Protein AF-A0A0M2SKG0-F1 (afdb_monomer)

Structure (mmCIF, N/CA/C/O backbone):
data_AF-A0A0M2SKG0-F1
#
_entry.id   AF-A0A0M2SKG0-F1
#
loop_
_atom_site.group_PDB
_atom_site.id
_atom_site.type_symbol
_atom_site.label_atom_id
_atom_site.label_alt_id
_atom_site.label_comp_id
_atom_site.label_asym_id
_atom_site.label_entity_id
_atom_site.label_seq_id
_atom_site.pdbx_PDB_ins_code
_atom_site.Cartn_x
_atom_site.Cartn_y
_atom_site.Cartn_z
_atom_site.occupancy
_atom_site.B_iso_or_equiv
_atom_site.auth_seq_id
_atom_site.auth_comp_id
_atom_site.auth_asym_id
_atom_site.auth_atom_id
_atom_site.pdbx_PDB_model_num
ATOM 1 N N . MET A 1 1 ? 0.052 -3.584 10.106 1.00 89.62 1 MET A N 1
ATOM 2 C CA . MET A 1 1 ? -1.414 -3.740 9.952 1.00 89.62 1 MET A CA 1
ATOM 3 C C . MET A 1 1 ? -1.936 -5.084 10.467 1.00 89.62 1 MET A C 1
ATOM 5 O O . MET A 1 1 ? -2.716 -5.071 11.410 1.00 89.62 1 MET A O 1
ATOM 9 N N . ALA A 1 2 ? -1.484 -6.227 9.933 1.00 94.69 2 ALA A N 1
ATOM 10 C CA . ALA A 1 2 ? -1.961 -7.562 10.339 1.00 94.69 2 ALA A CA 1
ATOM 11 C C . ALA A 1 2 ? -1.970 -7.788 11.864 1.00 94.69 2 ALA A C 1
ATOM 13 O O . ALA A 1 2 ? -3.012 -8.104 12.433 1.00 94.69 2 ALA A O 1
ATOM 14 N N . ALA A 1 3 ? -0.849 -7.513 12.541 1.00 95.25 3 ALA A N 1
ATOM 15 C CA . ALA A 1 3 ? -0.743 -7.638 13.997 1.00 95.25 3 ALA A CA 1
ATOM 16 C C . ALA A 1 3 ? -1.795 -6.808 14.760 1.00 95.25 3 ALA A C 1
ATOM 18 O O . ALA A 1 3 ? -2.373 -7.280 15.734 1.00 95.25 3 ALA A O 1
ATOM 19 N N . GLY A 1 4 ? -2.097 -5.591 14.294 1.00 94.50 4 GLY A N 1
ATOM 20 C CA . GLY A 1 4 ? -3.122 -4.749 14.911 1.00 94.50 4 GLY A CA 1
ATOM 21 C C . GLY A 1 4 ? -4.544 -5.274 14.694 1.00 94.50 4 GLY A C 1
ATOM 22 O O . GLY A 1 4 ? -5.384 -5.122 15.576 1.00 94.50 4 GLY A O 1
ATOM 23 N N . ILE A 1 5 ? -4.821 -5.931 13.562 1.00 94.81 5 ILE A N 1
ATOM 24 C CA . ILE A 1 5 ? -6.110 -6.602 13.314 1.00 94.81 5 ILE A CA 1
ATOM 25 C C . ILE A 1 5 ? -6.261 -7.827 14.227 1.00 94.81 5 ILE A C 1
ATOM 27 O O . ILE A 1 5 ? -7.328 -8.039 14.799 1.00 94.81 5 ILE A O 1
ATOM 31 N N . VAL A 1 6 ? -5.197 -8.616 14.400 1.00 96.06 6 VAL A N 1
ATOM 32 C CA . VAL A 1 6 ? -5.205 -9.780 15.302 1.00 96.06 6 VAL A CA 1
ATOM 33 C C . VAL A 1 6 ? -5.449 -9.345 16.748 1.00 96.06 6 VAL A C 1
ATOM 35 O O . VAL A 1 6 ? -6.308 -9.920 17.414 1.00 96.06 6 VAL A O 1
ATOM 38 N N . ARG A 1 7 ? -4.767 -8.292 17.216 1.00 95.00 7 ARG A N 1
ATOM 39 C CA . ARG A 1 7 ? -4.953 -7.738 18.568 1.00 95.00 7 ARG A CA 1
ATOM 40 C C . ARG A 1 7 ? -6.396 -7.331 18.847 1.00 95.00 7 ARG A C 1
ATOM 42 O O . ARG A 1 7 ? -6.947 -7.750 19.861 1.00 95.00 7 ARG A O 1
ATOM 49 N N . ILE A 1 8 ? -7.047 -6.619 17.926 1.00 94.94 8 ILE A N 1
ATOM 50 C CA . ILE A 1 8 ? -8.443 -6.220 18.142 1.00 94.94 8 ILE A CA 1
ATOM 51 C C . ILE A 1 8 ? -9.421 -7.396 18.025 1.00 94.94 8 ILE A C 1
ATOM 53 O O . ILE A 1 8 ? -10.334 -7.503 18.837 1.00 94.94 8 ILE A O 1
ATOM 57 N N . LYS A 1 9 ? -9.248 -8.295 17.04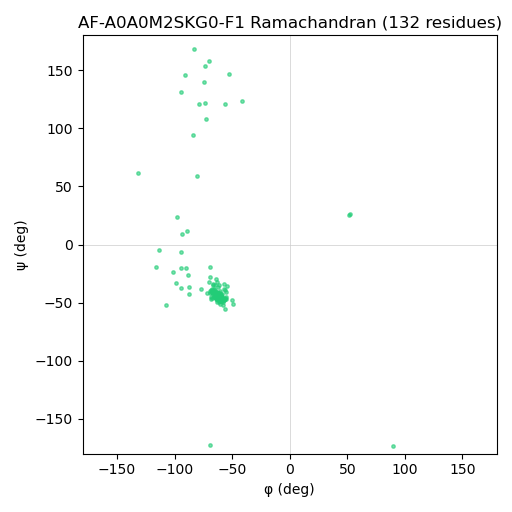6 1.00 92.88 9 LYS A N 1
ATOM 58 C CA . LYS A 1 9 ? -10.213 -9.379 16.796 1.00 92.88 9 LYS A CA 1
ATOM 59 C C . LYS A 1 9 ? -10.108 -10.535 17.788 1.00 92.88 9 LYS A C 1
ATOM 61 O O . LYS A 1 9 ? -11.132 -11.106 18.137 1.00 92.88 9 LYS A O 1
ATOM 66 N N . LYS A 1 10 ? -8.892 -10.907 18.194 1.00 93.81 10 LYS A N 1
ATOM 67 C CA . LYS A 1 10 ? -8.644 -12.086 19.039 1.00 93.81 10 LYS A CA 1
ATOM 68 C C . LYS A 1 10 ? -8.477 -11.735 20.514 1.00 93.81 10 LYS A C 1
ATOM 70 O O . LYS A 1 10 ? -8.852 -12.530 21.363 1.00 93.81 10 LYS A O 1
ATOM 75 N N . HIS A 1 11 ? -7.909 -10.568 20.808 1.00 92.00 11 HIS A N 1
ATOM 76 C CA . HIS A 1 11 ? -7.546 -10.183 22.173 1.00 92.00 11 HIS A CA 1
ATOM 77 C C . HIS A 1 11 ? -8.363 -8.999 22.703 1.00 92.00 11 HIS A C 1
ATOM 79 O O . HIS A 1 11 ? -8.189 -8.631 23.857 1.00 92.00 11 HIS A O 1
ATOM 85 N N . GLN A 1 12 ? -9.223 -8.391 21.868 1.00 93.12 12 GLN A N 1
ATOM 86 C CA . GLN A 1 12 ? -9.970 -7.162 22.181 1.00 93.12 12 GLN A CA 1
ATOM 87 C C . GLN A 1 12 ? -9.074 -6.020 22.703 1.00 93.12 12 GLN A C 1
ATOM 89 O O . GLN A 1 12 ? -9.534 -5.105 23.380 1.00 93.12 12 GLN A O 1
ATOM 94 N N . ASP A 1 13 ? -7.791 -6.054 22.339 1.00 96.00 13 ASP A N 1
ATOM 95 C CA . ASP A 1 13 ? -6.763 -5.121 22.786 1.00 96.00 13 ASP A CA 1
ATOM 96 C C . ASP A 1 13 ? -6.786 -3.861 21.910 1.00 96.00 13 ASP A C 1
ATOM 98 O O . ASP A 1 13 ? -6.206 -3.816 20.816 1.00 96.00 13 ASP A O 1
ATOM 102 N N . ILE A 1 14 ? -7.513 -2.847 22.386 1.00 94.06 14 ILE A N 1
ATOM 103 C CA . ILE A 1 14 ? -7.700 -1.566 21.695 1.00 94.06 14 ILE A CA 1
ATOM 104 C C . ILE A 1 14 ? -6.386 -0.782 21.647 1.00 94.06 14 ILE A C 1
ATOM 106 O O . ILE A 1 14 ? -6.018 -0.283 20.581 1.00 94.06 14 ILE A O 1
ATOM 110 N N . ASP A 1 15 ? -5.650 -0.711 22.754 1.00 95.94 15 ASP A N 1
ATOM 111 C CA . ASP A 1 15 ? -4.410 0.064 22.838 1.00 95.94 15 ASP A CA 1
ATOM 112 C C . ASP A 1 15 ? -3.332 -0.509 21.921 1.00 95.94 15 ASP A C 1
ATOM 114 O O . ASP A 1 15 ? -2.679 0.219 21.164 1.00 95.94 15 ASP A O 1
ATOM 118 N N . GLY A 1 16 ? -3.161 -1.831 21.932 1.00 96.50 16 GLY A N 1
ATOM 119 C CA . GLY A 1 16 ? -2.242 -2.511 21.034 1.00 96.50 16 GLY A CA 1
ATOM 120 C C . GLY A 1 16 ? -2.674 -2.404 19.575 1.00 96.50 16 GLY A C 1
ATOM 121 O O . GLY A 1 16 ? -1.822 -2.191 18.709 1.00 96.50 16 GLY A O 1
ATOM 122 N N . HIS A 1 17 ? -3.974 -2.470 19.276 1.00 96.19 17 HIS A N 1
ATOM 123 C CA . HIS A 1 17 ? -4.486 -2.177 17.936 1.00 96.19 17 HIS A CA 1
ATOM 124 C C . HIS A 1 17 ? -4.099 -0.764 17.482 1.00 96.19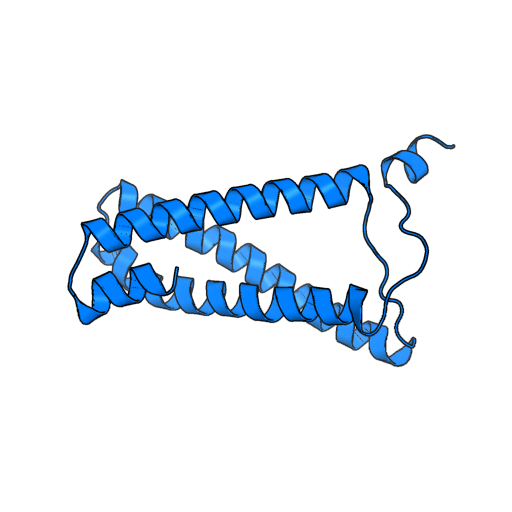 17 HIS A C 1
ATOM 126 O O . HIS A 1 17 ? -3.490 -0.613 16.421 1.00 96.19 17 HIS A O 1
ATOM 132 N N . GLN A 1 18 ? -4.382 0.258 18.293 1.00 95.06 18 GLN A N 1
ATOM 133 C CA . GLN A 1 18 ? -4.086 1.653 17.966 1.00 95.06 18 GLN A CA 1
ATOM 134 C C . GLN A 1 18 ? -2.588 1.895 17.768 1.00 95.06 18 GLN A C 1
ATOM 136 O O . GLN A 1 18 ? -2.200 2.521 16.781 1.00 95.06 18 GLN A O 1
ATOM 141 N N . LYS A 1 19 ? -1.731 1.369 18.654 1.00 96.62 19 LYS A N 1
ATOM 142 C CA . LYS A 1 19 ? -0.267 1.458 18.511 1.00 96.62 19 LYS A CA 1
ATOM 143 C C . LYS A 1 19 ? 0.195 0.851 17.185 1.00 96.62 19 LYS A C 1
ATOM 145 O O . LYS A 1 19 ? 0.920 1.496 16.431 1.00 96.62 19 LYS A O 1
ATOM 150 N N . MET A 1 20 ? -0.284 -0.348 16.849 1.00 97.38 20 MET A N 1
ATOM 151 C CA . MET A 1 20 ? 0.066 -1.016 15.591 1.00 97.38 20 MET A CA 1
ATOM 152 C C . MET A 1 20 ? -0.471 -0.289 14.351 1.00 97.38 20 MET A C 1
ATOM 154 O O . MET A 1 20 ? 0.191 -0.301 13.312 1.00 97.38 20 MET A O 1
ATOM 158 N N . MET A 1 21 ? -1.649 0.338 14.429 1.00 96.56 21 MET A N 1
ATOM 159 C CA . MET A 1 21 ? -2.182 1.164 13.339 1.00 96.56 21 MET A CA 1
ATOM 160 C C . MET A 1 21 ? -1.367 2.446 13.150 1.00 96.56 21 MET A C 1
ATOM 162 O O . MET A 1 21 ? -1.082 2.804 12.010 1.00 96.56 21 MET A O 1
ATOM 166 N N . LYS A 1 22 ? -0.921 3.094 14.236 1.00 95.81 22 LYS A N 1
ATOM 167 C CA . LYS A 1 22 ? -0.031 4.266 14.169 1.00 95.81 22 LYS A CA 1
ATOM 168 C C . LYS A 1 22 ? 1.295 3.922 13.498 1.00 95.81 22 LYS A C 1
ATOM 170 O O . LYS A 1 22 ? 1.677 4.606 12.555 1.00 95.81 22 LYS A O 1
ATOM 175 N N . TYR A 1 23 ? 1.955 2.838 13.911 1.00 96.94 23 TYR A N 1
ATOM 176 C CA . TYR A 1 23 ? 3.189 2.397 13.254 1.00 96.94 23 TYR A CA 1
ATOM 177 C C . TYR A 1 23 ? 2.967 2.076 11.777 1.00 96.94 23 TYR A C 1
ATOM 179 O O . TYR A 1 23 ? 3.741 2.522 10.939 1.00 96.94 23 TYR A O 1
ATOM 187 N N . ALA A 1 24 ? 1.877 1.381 11.436 1.00 95.31 24 ALA A N 1
ATOM 188 C CA . ALA A 1 24 ? 1.552 1.095 10.041 1.00 95.31 24 ALA A CA 1
ATOM 189 C C . ALA A 1 24 ? 1.339 2.375 9.212 1.00 95.31 24 ALA A C 1
ATOM 191 O O . ALA A 1 24 ? 1.829 2.452 8.089 1.00 95.31 24 ALA A O 1
ATOM 192 N N . ALA A 1 25 ? 0.648 3.378 9.764 1.00 94.62 25 ALA A N 1
ATOM 193 C CA . ALA A 1 25 ? 0.429 4.661 9.101 1.00 94.62 25 ALA A CA 1
ATOM 194 C C . ALA A 1 25 ? 1.744 5.423 8.886 1.00 94.62 25 ALA A C 1
ATOM 196 O O . ALA A 1 25 ? 1.999 5.896 7.782 1.00 94.62 25 ALA A O 1
ATOM 197 N N . VAL A 1 26 ? 2.608 5.485 9.904 1.00 96.38 26 VAL A N 1
ATOM 198 C CA . VAL A 1 26 ? 3.931 6.120 9.796 1.00 96.38 26 VAL A CA 1
ATOM 199 C C . VAL A 1 26 ? 4.792 5.411 8.750 1.00 96.38 26 VAL A C 1
ATOM 201 O O . VAL A 1 26 ? 5.340 6.071 7.872 1.00 96.38 26 VAL A O 1
ATOM 204 N N . SER A 1 27 ? 4.864 4.077 8.773 1.00 95.75 27 SER A N 1
ATOM 205 C CA . SER A 1 27 ? 5.603 3.310 7.763 1.00 95.75 27 SER A CA 1
ATOM 206 C C . SER A 1 27 ? 5.065 3.536 6.349 1.00 95.75 27 SER A C 1
ATOM 208 O O . SER A 1 27 ? 5.856 3.670 5.421 1.00 95.75 27 SER A O 1
ATOM 210 N N . ALA A 1 28 ? 3.741 3.618 6.174 1.00 93.88 28 ALA A N 1
ATOM 211 C CA . ALA A 1 28 ? 3.131 3.894 4.875 1.00 93.88 28 ALA A CA 1
ATOM 212 C C . ALA A 1 28 ? 3.479 5.300 4.357 1.00 93.88 28 ALA A C 1
ATOM 214 O O . ALA A 1 28 ? 3.789 5.454 3.178 1.00 93.88 28 ALA A O 1
ATOM 215 N N . ILE A 1 29 ? 3.481 6.309 5.233 1.00 94.75 29 ILE A N 1
ATOM 216 C CA . ILE A 1 29 ? 3.889 7.678 4.887 1.00 94.75 29 ILE A CA 1
ATOM 217 C C . ILE A 1 29 ? 5.367 7.713 4.490 1.00 94.75 29 ILE A C 1
ATOM 219 O O . ILE A 1 29 ? 5.698 8.277 3.452 1.00 94.75 29 ILE A O 1
ATOM 223 N N . ILE A 1 30 ? 6.248 7.079 5.271 1.00 97.25 30 ILE A N 1
ATOM 224 C CA . ILE A 1 30 ? 7.683 7.002 4.958 1.00 97.25 30 ILE A CA 1
ATOM 225 C C . ILE A 1 30 ? 7.899 6.329 3.600 1.00 97.25 30 ILE A C 1
ATOM 227 O O . ILE A 1 30 ? 8.599 6.876 2.752 1.00 97.25 30 ILE A O 1
ATOM 231 N N . PHE A 1 31 ? 7.260 5.179 3.366 1.00 94.12 31 PHE A N 1
ATOM 232 C CA . PHE A 1 31 ? 7.314 4.486 2.080 1.00 94.12 31 PHE A CA 1
ATOM 233 C C . PHE A 1 31 ? 6.870 5.395 0.928 1.00 94.12 31 PHE A C 1
ATOM 235 O O . PHE A 1 31 ? 7.561 5.484 -0.084 1.00 94.12 31 PHE A O 1
ATOM 242 N N . PHE A 1 32 ? 5.750 6.101 1.091 1.00 93.56 32 PHE A N 1
ATOM 243 C CA . PHE A 1 32 ? 5.224 6.992 0.064 1.00 93.56 32 PHE A CA 1
ATOM 244 C C . PHE A 1 32 ? 6.165 8.167 -0.226 1.00 93.56 32 PHE A C 1
ATOM 246 O O . PHE A 1 32 ? 6.420 8.467 -1.390 1.00 93.56 32 PHE A O 1
ATOM 253 N N . ILE A 1 33 ? 6.740 8.787 0.809 1.00 95.56 33 ILE A N 1
ATOM 254 C CA . ILE A 1 33 ? 7.731 9.861 0.655 1.00 95.56 33 ILE A CA 1
ATOM 255 C C . ILE A 1 33 ? 8.946 9.351 -0.120 1.00 95.56 33 ILE A C 1
ATOM 257 O O . ILE A 1 33 ? 9.372 10.006 -1.069 1.00 95.56 33 ILE A O 1
ATOM 261 N N . ILE A 1 34 ? 9.478 8.179 0.237 1.00 94.81 34 ILE A N 1
ATOM 262 C CA . ILE A 1 34 ? 10.615 7.570 -0.466 1.00 94.81 34 ILE A CA 1
ATOM 263 C C . ILE A 1 34 ? 10.253 7.295 -1.930 1.00 94.81 34 ILE A C 1
ATOM 265 O O . ILE A 1 34 ? 11.017 7.654 -2.823 1.00 94.81 34 ILE A O 1
ATOM 269 N N . TYR A 1 35 ? 9.083 6.708 -2.189 1.00 91.69 35 TYR A N 1
ATOM 270 C CA . TYR A 1 35 ? 8.607 6.394 -3.537 1.00 91.69 35 TYR A CA 1
ATOM 271 C C . TYR A 1 35 ? 8.464 7.644 -4.415 1.00 91.69 35 TYR A C 1
ATOM 273 O O . TYR A 1 35 ? 8.975 7.676 -5.538 1.00 91.69 35 TYR A O 1
ATOM 281 N N . VAL A 1 36 ? 7.815 8.691 -3.903 1.00 91.56 36 VAL A N 1
ATOM 282 C CA . VAL A 1 36 ? 7.637 9.957 -4.627 1.00 91.56 36 VAL A CA 1
ATOM 283 C C . VAL A 1 36 ? 8.981 10.643 -4.843 1.00 91.56 36 VAL A C 1
ATOM 285 O O . VAL A 1 36 ? 9.271 11.062 -5.958 1.00 91.56 36 VAL A O 1
ATOM 288 N N . SER A 1 37 ? 9.839 10.688 -3.822 1.00 93.00 37 SER A N 1
ATOM 289 C CA . SER A 1 37 ? 11.185 11.261 -3.939 1.00 93.00 37 SER A CA 1
ATOM 290 C C . SER A 1 37 ? 11.987 10.550 -5.027 1.00 93.00 37 SER A C 1
ATOM 292 O O . SER A 1 37 ? 12.501 11.189 -5.940 1.00 93.00 37 SER A O 1
ATOM 294 N N . ARG A 1 38 ? 12.023 9.213 -5.001 1.00 89.19 38 ARG A N 1
ATOM 295 C CA . ARG A 1 38 ? 12.656 8.391 -6.040 1.00 89.19 38 ARG A CA 1
ATOM 296 C C . ARG A 1 38 ? 12.101 8.712 -7.421 1.00 89.19 38 ARG A C 1
ATOM 298 O O . ARG A 1 38 ? 12.870 8.880 -8.357 1.00 89.19 38 ARG A O 1
ATOM 305 N N . THR A 1 39 ? 10.785 8.821 -7.545 1.00 86.38 39 THR A N 1
ATOM 306 C CA . THR A 1 39 ? 10.119 9.128 -8.817 1.00 86.38 39 THR A CA 1
ATOM 307 C C . THR A 1 39 ? 10.512 10.507 -9.350 1.00 86.38 39 THR A C 1
ATOM 309 O O . THR A 1 39 ? 10.810 10.643 -10.532 1.00 86.38 39 THR A O 1
ATOM 312 N N . ILE A 1 40 ? 10.590 11.517 -8.483 1.00 85.38 40 ILE A N 1
ATOM 313 C CA . ILE A 1 40 ? 10.970 12.886 -8.858 1.00 85.38 40 ILE A CA 1
ATOM 314 C C . ILE A 1 40 ? 12.449 12.964 -9.268 1.00 85.38 40 ILE A C 1
ATOM 316 O O . ILE A 1 40 ? 12.770 13.557 -10.297 1.00 85.38 40 ILE A O 1
ATOM 320 N N . PHE A 1 41 ? 13.353 12.367 -8.485 1.00 84.94 41 PHE A N 1
ATOM 321 C CA . PHE A 1 41 ? 14.800 12.528 -8.681 1.00 84.94 41 PHE A CA 1
ATOM 322 C C . PHE A 1 41 ? 15.415 11.529 -9.668 1.00 84.94 41 PHE A C 1
ATOM 324 O O . PHE A 1 41 ? 16.324 11.894 -10.411 1.00 84.94 41 PHE A O 1
ATOM 331 N N . ILE A 1 42 ? 14.944 10.280 -9.682 1.00 82.38 42 ILE A N 1
ATOM 332 C CA . ILE A 1 42 ? 15.498 9.188 -10.503 1.00 82.38 42 ILE A CA 1
ATOM 333 C C . ILE A 1 42 ? 14.631 8.939 -11.748 1.00 82.38 42 ILE A C 1
ATOM 335 O O . ILE A 1 42 ? 15.143 8.488 -12.768 1.00 82.38 42 ILE A O 1
ATOM 339 N N . GLY A 1 43 ? 13.346 9.306 -11.712 1.00 77.81 43 GLY A N 1
ATOM 340 C CA . GLY A 1 43 ? 12.402 9.090 -12.810 1.00 77.81 43 GLY A CA 1
ATOM 341 C C . GLY A 1 43 ? 11.673 7.750 -12.720 1.00 77.81 43 GLY A C 1
ATOM 342 O O . GLY A 1 43 ? 11.794 7.012 -11.736 1.00 77.81 43 GLY A O 1
ATOM 343 N N . ASN A 1 44 ? 10.896 7.437 -13.757 1.00 80.12 44 ASN A N 1
ATOM 344 C CA . ASN A 1 44 ? 10.192 6.162 -13.887 1.00 80.12 44 ASN A CA 1
ATOM 345 C C . ASN A 1 44 ? 11.052 5.151 -14.641 1.00 80.12 44 ASN A C 1
ATOM 347 O O . ASN A 1 44 ? 11.795 5.499 -15.553 1.00 80.12 44 ASN A O 1
ATOM 351 N N . THR A 1 45 ? 10.931 3.883 -14.262 1.00 82.06 45 THR A N 1
ATOM 352 C CA . THR A 1 45 ? 11.591 2.790 -14.975 1.00 82.06 45 THR A CA 1
ATOM 353 C C . THR A 1 45 ? 10.617 2.212 -15.998 1.00 82.06 45 THR A C 1
ATOM 355 O O . THR A 1 45 ? 9.459 1.953 -15.667 1.00 82.06 45 THR A O 1
ATOM 358 N N . ALA A 1 46 ? 11.068 2.044 -17.240 1.00 84.44 46 ALA A N 1
ATOM 359 C CA . ALA A 1 46 ? 10.281 1.391 -18.280 1.00 84.44 46 ALA A CA 1
ATOM 360 C C . ALA A 1 46 ? 10.221 -0.126 -18.038 1.00 84.44 46 ALA A C 1
ATOM 362 O O . ALA A 1 46 ? 11.117 -0.703 -17.425 1.00 84.44 46 ALA A O 1
ATOM 363 N N . PHE A 1 47 ? 9.167 -0.781 -18.518 1.00 90.12 47 PHE A N 1
ATOM 364 C CA . PHE A 1 47 ? 9.084 -2.239 -18.472 1.00 90.12 47 PHE A CA 1
ATOM 365 C C . PHE A 1 47 ? 10.038 -2.841 -19.513 1.00 90.12 47 PHE A C 1
ATOM 367 O O . PHE A 1 47 ? 9.905 -2.538 -20.693 1.00 90.12 47 PHE A O 1
ATOM 374 N N . GLY A 1 48 ? 10.993 -3.673 -19.084 1.00 89.88 48 GLY A N 1
ATOM 375 C CA . GLY A 1 48 ? 12.012 -4.271 -19.959 1.00 89.88 48 GLY A CA 1
ATOM 376 C C . GLY A 1 48 ? 11.612 -5.604 -20.595 1.00 89.88 48 GLY A C 1
ATOM 377 O O . GLY A 1 48 ? 12.474 -6.330 -21.082 1.00 89.88 48 GLY A O 1
ATOM 378 N N . GLY A 1 49 ? 10.335 -5.982 -20.515 1.00 89.81 49 GLY A N 1
ATOM 379 C CA . GLY A 1 49 ? 9.850 -7.258 -21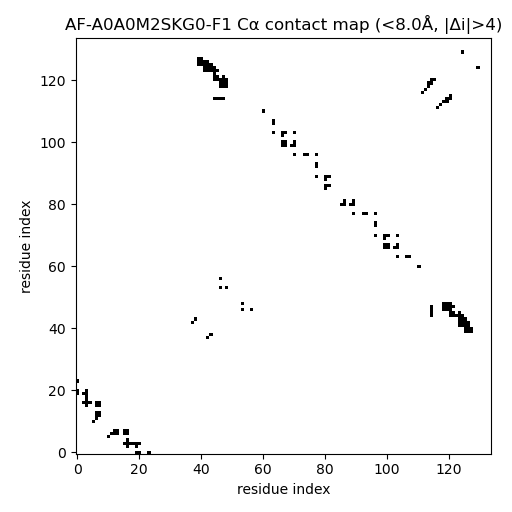.037 1.00 89.81 49 GLY A CA 1
ATOM 380 C C . GLY A 1 49 ? 9.543 -7.204 -22.538 1.00 89.81 49 GLY A C 1
ATOM 381 O O . GLY A 1 49 ? 9.472 -6.120 -23.110 1.00 89.81 49 GLY A O 1
ATOM 382 N N . PRO A 1 50 ? 9.316 -8.364 -23.178 1.00 92.25 50 PRO A N 1
ATOM 383 C CA . PRO A 1 50 ? 8.896 -8.438 -24.577 1.00 92.25 50 PRO A CA 1
ATOM 384 C C . PRO A 1 50 ? 7.659 -7.581 -24.886 1.00 92.25 50 PRO A C 1
ATOM 386 O O . PRO A 1 50 ? 6.736 -7.517 -24.070 1.00 92.25 50 PRO A O 1
ATOM 389 N N . ASP A 1 51 ? 7.581 -7.028 -26.100 1.00 91.56 51 ASP A N 1
ATOM 390 C CA . ASP A 1 51 ? 6.510 -6.107 -26.525 1.00 91.56 51 ASP A CA 1
ATOM 391 C C . ASP A 1 51 ? 5.095 -6.667 -26.323 1.00 91.56 51 ASP A C 1
ATOM 393 O O . ASP A 1 51 ? 4.175 -5.949 -25.932 1.00 91.56 51 ASP A O 1
ATOM 397 N N . TYR A 1 52 ? 4.912 -7.976 -26.514 1.00 93.94 52 TYR A N 1
ATOM 398 C CA . TYR A 1 52 ? 3.612 -8.621 -26.327 1.00 93.94 52 TYR A CA 1
ATOM 399 C C . TYR A 1 52 ? 3.160 -8.684 -24.854 1.00 93.94 52 TYR A C 1
ATOM 401 O O . TYR A 1 52 ? 1.968 -8.839 -24.597 1.00 93.94 52 TYR A O 1
ATOM 409 N N . LEU A 1 53 ? 4.073 -8.547 -23.879 1.00 94.44 53 LEU A N 1
ATOM 410 C CA . LEU A 1 53 ? 3.760 -8.501 -22.441 1.00 94.44 53 LEU A CA 1
ATOM 411 C C . LEU A 1 53 ? 3.497 -7.082 -21.924 1.00 94.44 53 LEU A C 1
ATOM 413 O O . LEU A 1 53 ? 2.839 -6.926 -20.892 1.00 94.44 53 LEU A O 1
ATOM 417 N N . VAL A 1 54 ? 3.955 -6.051 -22.638 1.00 92.06 54 VAL A N 1
ATOM 418 C CA . VAL A 1 54 ? 3.744 -4.636 -22.294 1.00 92.06 54 VAL A CA 1
ATOM 419 C C . VAL A 1 54 ? 2.274 -4.293 -21.996 1.00 92.06 54 VAL A C 1
ATOM 421 O O . VAL A 1 54 ? 2.033 -3.667 -20.956 1.00 92.06 54 VAL A O 1
ATOM 424 N N . PRO A 1 55 ? 1.266 -4.690 -22.807 1.00 95.00 55 PRO A N 1
ATOM 425 C CA . PRO A 1 55 ? -0.128 -4.360 -22.502 1.00 95.00 55 PRO A CA 1
ATOM 426 C C . PRO A 1 55 ? -0.622 -5.034 -21.216 1.00 95.00 55 PRO A C 1
ATOM 428 O O . PRO A 1 55 ? -1.302 -4.394 -20.414 1.00 95.00 55 PRO A O 1
ATOM 431 N N . PHE A 1 56 ? -0.235 -6.288 -20.963 1.00 95.75 56 PHE A N 1
ATOM 432 C CA . PHE A 1 56 ? -0.617 -7.011 -19.745 1.00 95.75 56 PHE A CA 1
ATOM 433 C C . PHE A 1 56 ? -0.006 -6.375 -18.498 1.00 95.75 56 PHE A C 1
ATOM 435 O O . PHE A 1 56 ? -0.710 -6.145 -17.512 1.00 95.75 56 PHE A O 1
ATOM 442 N N . TYR A 1 57 ? 1.284 -6.035 -18.559 1.00 94.94 57 TYR A N 1
ATOM 443 C CA . TYR A 1 57 ? 1.957 -5.316 -17.484 1.00 94.94 57 TYR A CA 1
ATOM 444 C C . TYR A 1 57 ? 1.308 -3.951 -17.236 1.00 94.94 57 TYR A C 1
ATOM 446 O O . TYR A 1 57 ? 1.037 -3.602 -16.091 1.00 94.94 57 TYR A O 1
ATOM 454 N N . THR A 1 58 ? 0.996 -3.201 -18.294 1.00 94.50 58 THR A N 1
ATOM 455 C CA . THR A 1 58 ? 0.365 -1.878 -18.179 1.00 94.50 58 THR A CA 1
ATOM 456 C C . THR A 1 58 ? -1.005 -1.962 -17.508 1.00 94.50 58 THR A C 1
ATOM 458 O O . THR A 1 58 ? -1.278 -1.205 -16.578 1.00 94.50 58 THR A O 1
ATOM 461 N N . VAL A 1 59 ? -1.856 -2.910 -17.913 1.00 97.81 59 VAL A N 1
ATOM 462 C CA . VAL A 1 59 ? -3.165 -3.135 -17.275 1.00 97.81 59 VAL A CA 1
ATOM 463 C C . VAL A 1 59 ? -2.998 -3.518 -15.804 1.00 97.81 59 VAL A C 1
ATOM 465 O O . VAL A 1 59 ? -3.690 -2.973 -14.942 1.00 97.81 59 VAL A O 1
ATOM 468 N N . PHE A 1 60 ? -2.053 -4.407 -15.495 1.00 97.56 60 PHE A N 1
ATOM 469 C CA . PHE A 1 60 ? -1.756 -4.804 -14.120 1.00 97.56 60 PHE A CA 1
ATOM 470 C C . PHE A 1 60 ? -1.242 -3.634 -13.268 1.00 97.56 60 PHE A C 1
ATOM 472 O O . PHE A 1 60 ? -1.652 -3.469 -12.118 1.00 97.56 60 PHE A O 1
ATOM 479 N N . LEU A 1 61 ? -0.388 -2.783 -13.835 1.00 96.19 61 LEU A N 1
ATOM 480 C CA . LEU A 1 61 ? 0.128 -1.593 -13.171 1.00 96.19 61 LEU A CA 1
ATOM 481 C C . LEU A 1 61 ? -0.993 -0.588 -12.886 1.00 96.19 61 LEU A C 1
ATOM 483 O O . LEU A 1 61 ? -1.086 -0.086 -11.768 1.00 96.19 61 LEU A O 1
ATOM 487 N N . ILE A 1 62 ? -1.877 -0.331 -13.855 1.00 97.31 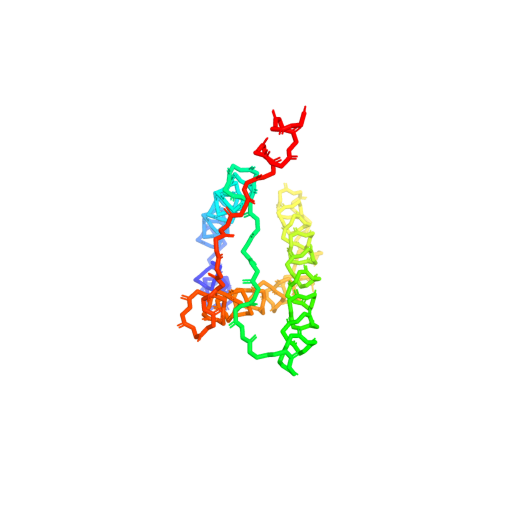62 ILE A N 1
ATOM 488 C CA . ILE A 1 62 ? -3.055 0.527 -13.658 1.00 97.31 62 ILE A CA 1
ATOM 489 C C . ILE A 1 62 ? -3.936 -0.037 -12.541 1.00 97.31 62 ILE A C 1
ATOM 491 O O . ILE A 1 62 ? -4.344 0.705 -11.648 1.00 97.31 62 ILE A O 1
ATOM 495 N N . PHE A 1 63 ? -4.182 -1.349 -12.541 1.00 98.31 63 PHE A N 1
ATOM 496 C CA . PHE A 1 63 ? -4.922 -2.017 -11.474 1.00 98.31 63 PHE A CA 1
ATOM 497 C C . PHE A 1 63 ? -4.279 -1.790 -10.098 1.00 98.31 63 PHE A C 1
ATOM 499 O O . PHE A 1 63 ? -4.970 -1.392 -9.156 1.00 98.31 63 PHE A O 1
ATOM 506 N N . HIS A 1 64 ? -2.960 -1.968 -9.983 1.00 97.50 64 HIS A N 1
ATOM 507 C CA . HIS A 1 64 ? -2.231 -1.692 -8.747 1.00 97.50 64 HIS A CA 1
ATOM 508 C C . HIS A 1 64 ? -2.371 -0.227 -8.308 1.00 97.50 64 HIS A C 1
ATOM 510 O O . HIS A 1 64 ? -2.647 0.028 -7.137 1.00 97.50 64 HIS A O 1
ATOM 516 N N . ILE A 1 65 ? -2.232 0.732 -9.229 1.00 96.00 65 ILE A N 1
ATOM 517 C CA . ILE A 1 65 ? -2.355 2.167 -8.933 1.00 96.00 65 ILE A CA 1
ATOM 518 C C . ILE A 1 65 ? -3.754 2.491 -8.405 1.00 96.00 65 ILE A C 1
ATOM 520 O O . ILE A 1 65 ? -3.878 3.125 -7.359 1.00 96.00 65 ILE A O 1
ATOM 524 N N . VAL A 1 66 ? -4.811 2.011 -9.066 1.00 98.06 66 VAL A N 1
ATOM 525 C CA . VAL A 1 66 ? -6.198 2.216 -8.615 1.00 98.06 66 VAL A CA 1
ATOM 526 C C . VAL A 1 66 ? -6.403 1.650 -7.209 1.00 98.06 66 VAL A C 1
ATOM 528 O O . VAL A 1 66 ? -7.006 2.305 -6.351 1.00 98.06 66 VAL A O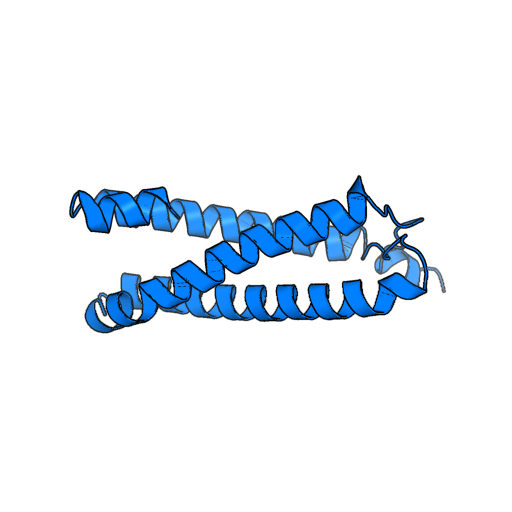 1
ATOM 531 N N . LEU A 1 67 ? -5.864 0.460 -6.940 1.00 97.62 67 LEU A N 1
ATOM 532 C CA . LEU A 1 67 ? -5.941 -0.173 -5.627 1.00 97.62 67 LEU A CA 1
ATOM 533 C C . LEU A 1 67 ? -5.151 0.615 -4.569 1.00 97.62 67 LEU A C 1
ATOM 535 O O . LEU A 1 67 ? -5.651 0.834 -3.464 1.00 97.62 67 LEU A O 1
ATOM 539 N N . ALA A 1 68 ? -3.960 1.112 -4.910 1.00 96.75 68 ALA A N 1
ATOM 540 C CA . ALA A 1 68 ? -3.129 1.940 -4.043 1.00 96.75 68 ALA A CA 1
ATOM 541 C C . ALA A 1 68 ? -3.809 3.266 -3.686 1.00 96.75 68 ALA A C 1
ATOM 543 O O . ALA A 1 68 ? -3.895 3.610 -2.506 1.00 96.75 68 ALA A O 1
ATOM 544 N N . THR A 1 69 ? -4.365 3.973 -4.671 1.00 96.00 69 THR A N 1
ATOM 545 C CA . THR A 1 69 ? -5.100 5.227 -4.461 1.00 96.00 69 THR A CA 1
ATOM 546 C C . THR A 1 69 ? -6.351 5.010 -3.612 1.00 96.00 69 THR A C 1
ATOM 548 O O . THR A 1 69 ? -6.580 5.743 -2.646 1.00 96.00 69 THR A O 1
ATOM 551 N N . SER A 1 70 ? -7.122 3.958 -3.899 1.00 97.12 70 SER A N 1
ATOM 552 C CA . SER A 1 70 ? -8.288 3.578 -3.090 1.00 97.12 70 SER A CA 1
ATOM 553 C C . SER A 1 70 ? -7.886 3.243 -1.651 1.00 97.12 70 SER A C 1
ATOM 555 O O . SER A 1 70 ? -8.535 3.671 -0.695 1.00 97.12 70 SER A O 1
ATOM 557 N N . GLY A 1 71 ? -6.779 2.515 -1.483 1.00 95.88 71 GLY A N 1
ATOM 558 C CA . GLY A 1 71 ? -6.221 2.150 -0.186 1.00 95.88 71 GLY A CA 1
ATOM 559 C C . GLY A 1 71 ? -5.750 3.356 0.621 1.00 95.88 71 GLY A C 1
ATOM 560 O O . GLY A 1 71 ? -6.020 3.418 1.820 1.00 95.88 71 GLY A O 1
ATOM 561 N N . ALA A 1 72 ? -5.114 4.339 -0.019 1.00 94.19 72 ALA A N 1
ATOM 562 C CA . ALA A 1 72 ? -4.704 5.585 0.623 1.00 94.19 72 ALA A CA 1
ATOM 563 C C . ALA A 1 72 ? -5.917 6.383 1.127 1.00 94.19 72 ALA A C 1
ATOM 565 O O . ALA A 1 72 ? -5.942 6.799 2.289 1.00 94.19 72 ALA A O 1
ATOM 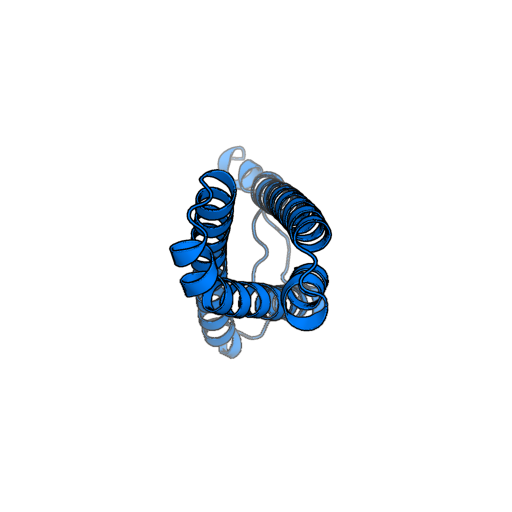566 N N . PHE A 1 73 ? -6.957 6.525 0.296 1.00 96.62 73 PHE A N 1
ATOM 567 C CA . PHE A 1 73 ? -8.195 7.200 0.687 1.00 96.62 73 PHE A CA 1
ATOM 568 C C . PHE A 1 73 ? -8.872 6.492 1.868 1.00 96.62 73 PHE A C 1
ATOM 570 O O . PHE A 1 73 ? -9.150 7.110 2.898 1.00 96.62 73 PHE A O 1
ATOM 577 N N . LEU A 1 74 ? -9.076 5.175 1.772 1.00 96.12 74 LEU A N 1
ATOM 578 C CA . LEU A 1 74 ? -9.690 4.399 2.848 1.00 96.12 74 LEU A CA 1
ATOM 579 C C . LEU A 1 74 ? -8.847 4.424 4.126 1.00 96.12 74 LEU A C 1
ATOM 581 O O . LEU A 1 74 ? -9.407 4.616 5.204 1.00 96.12 74 LEU A O 1
ATOM 585 N N . GLY A 1 75 ? -7.523 4.314 4.027 1.00 94.94 75 GLY A N 1
ATOM 586 C CA . GLY A 1 75 ? -6.609 4.448 5.162 1.00 94.94 75 GLY A CA 1
ATOM 587 C C . GLY A 1 75 ? -6.770 5.792 5.874 1.00 94.94 75 GLY A C 1
ATOM 588 O O . GLY A 1 75 ? -6.955 5.824 7.093 1.00 94.94 75 GLY A O 1
ATOM 589 N N . GLY A 1 76 ? -6.819 6.890 5.115 1.00 95.50 76 GLY A N 1
ATOM 590 C CA . GLY A 1 76 ? -7.094 8.228 5.642 1.00 95.50 76 GLY A CA 1
ATOM 591 C C . GLY A 1 76 ? -8.448 8.317 6.351 1.00 95.50 76 GLY A C 1
ATOM 592 O O . GLY A 1 76 ? -8.524 8.798 7.484 1.00 95.50 76 GLY A O 1
ATOM 593 N N . THR A 1 77 ? -9.517 7.776 5.751 1.00 96.75 77 THR A N 1
ATOM 594 C CA . THR A 1 77 ? -10.845 7.755 6.395 1.00 96.75 77 THR A CA 1
ATOM 595 C C . THR A 1 77 ? -10.860 6.938 7.689 1.00 96.75 77 THR A C 1
ATOM 597 O O . THR A 1 77 ? -11.521 7.332 8.650 1.00 96.75 77 THR A O 1
ATOM 600 N N . GLN A 1 78 ? -10.114 5.828 7.761 1.00 96.56 78 GLN A N 1
ATOM 601 C CA . GLN A 1 78 ? -10.021 5.007 8.970 1.00 96.56 78 GLN A CA 1
ATOM 602 C C . GLN A 1 78 ? -9.307 5.734 10.104 1.00 96.56 78 GLN A C 1
ATOM 604 O O . GLN A 1 78 ? -9.788 5.686 11.238 1.00 96.56 78 GLN A O 1
ATOM 609 N N . ILE A 1 79 ? -8.216 6.441 9.796 1.00 95.31 79 ILE A N 1
ATOM 610 C CA . ILE A 1 79 ? -7.505 7.289 10.758 1.00 95.31 79 ILE A CA 1
ATOM 611 C C . ILE A 1 79 ? -8.430 8.409 11.241 1.00 95.31 79 ILE A C 1
ATOM 613 O O . ILE A 1 79 ? -8.558 8.609 12.446 1.00 95.31 79 ILE A O 1
ATOM 617 N N . TYR A 1 80 ? -9.142 9.082 10.330 1.00 96.50 80 TYR A N 1
ATOM 618 C CA . TYR A 1 80 ? -10.097 10.133 10.684 1.00 96.50 80 TYR A CA 1
ATOM 619 C C . TYR A 1 80 ? -11.221 9.619 11.596 1.00 96.50 80 TYR A C 1
ATOM 621 O O . TYR A 1 80 ? -11.498 10.222 12.633 1.00 96.50 80 TYR A O 1
ATOM 629 N N . PHE A 1 81 ? -11.866 8.498 11.255 1.00 96.62 81 PHE A N 1
ATOM 630 C CA . PHE A 1 81 ? -12.925 7.931 12.094 1.00 96.62 81 PHE A CA 1
ATOM 631 C C . PHE A 1 81 ? -12.403 7.426 13.437 1.00 96.62 81 PHE A C 1
ATOM 633 O O . PHE A 1 81 ? -13.112 7.574 14.429 1.00 96.62 81 PHE A O 1
ATOM 640 N N . GLY A 1 82 ? -11.184 6.882 13.481 1.00 93.38 82 GLY A N 1
ATOM 641 C CA . GLY A 1 82 ? -10.519 6.508 14.728 1.00 93.38 82 GLY A CA 1
ATOM 642 C C . GLY A 1 82 ? -10.246 7.724 15.616 1.00 93.38 82 GLY A C 1
ATOM 643 O O . GLY A 1 82 ? -10.602 7.711 16.787 1.00 93.38 82 GLY A O 1
ATOM 644 N N . ALA A 1 83 ? -9.708 8.805 15.047 1.00 94.06 83 ALA A N 1
ATOM 645 C CA . ALA A 1 83 ? -9.389 10.039 15.768 1.00 94.06 83 ALA A CA 1
ATOM 646 C C . ALA A 1 83 ? -10.628 10.825 16.232 1.00 94.06 83 ALA A C 1
ATOM 648 O O . ALA A 1 83 ? -10.562 11.559 17.210 1.00 94.06 83 ALA A O 1
ATOM 649 N N . LYS A 1 84 ? -11.758 10.699 15.527 1.00 95.94 84 LYS A N 1
ATOM 650 C CA . LYS A 1 84 ? -13.047 11.308 15.906 1.00 95.94 84 LYS A CA 1
ATOM 651 C C . LYS A 1 84 ? -13.946 10.375 16.719 1.00 95.94 84 LYS A C 1
ATOM 653 O O . LYS A 1 84 ? -15.127 10.676 16.857 1.00 95.94 84 LYS A O 1
ATOM 658 N N . GLU A 1 85 ? -13.427 9.228 17.158 1.00 93.19 85 GLU A N 1
ATOM 659 C CA . GLU A 1 85 ? -14.164 8.209 17.918 1.00 93.19 85 GLU A CA 1
ATOM 660 C C . GLU A 1 85 ? -15.479 7.755 17.251 1.00 93.19 85 GLU A C 1
ATOM 662 O O . GLU A 1 85 ? -16.404 7.246 17.884 1.00 93.19 85 GLU A O 1
ATOM 667 N N . LYS A 1 86 ? -15.569 7.861 15.918 1.00 96.00 86 LYS A N 1
ATOM 668 C CA . LYS A 1 86 ? -16.721 7.406 15.122 1.00 96.00 86 LYS A CA 1
ATOM 669 C C . LYS A 1 86 ? -16.630 5.894 14.888 1.00 96.00 86 LYS A C 1
ATOM 671 O O . LYS A 1 86 ? -16.591 5.423 13.748 1.00 96.00 86 LYS A O 1
ATOM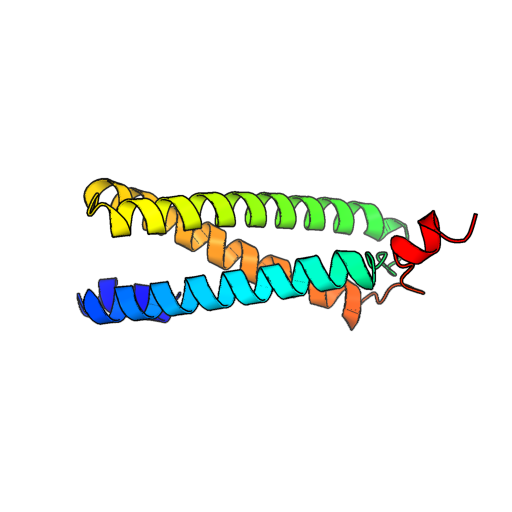 676 N N . LEU A 1 87 ? -16.602 5.124 15.977 1.00 93.88 87 LEU A N 1
ATOM 677 C CA . LEU A 1 87 ? -16.253 3.698 15.983 1.00 93.88 87 LEU A CA 1
ATOM 678 C C . LEU A 1 87 ? -17.218 2.822 15.175 1.00 93.88 87 LEU A C 1
ATOM 680 O O . LEU A 1 87 ? -16.781 1.853 14.559 1.00 93.88 87 LEU A O 1
ATOM 684 N N . SER A 1 88 ? -18.505 3.175 15.114 1.00 95.88 88 SER A N 1
ATOM 685 C CA . SER A 1 88 ? -19.485 2.463 14.276 1.00 95.88 88 SER A CA 1
ATOM 686 C C . SER A 1 88 ? -19.092 2.502 12.790 1.00 95.88 88 SER A C 1
ATOM 688 O O . SER A 1 88 ? -19.005 1.464 12.129 1.00 95.88 88 SER A O 1
ATOM 690 N N . LYS A 1 89 ? -18.736 3.690 12.278 1.00 95.81 89 LYS A N 1
ATOM 691 C CA . LYS A 1 89 ? -18.279 3.859 10.888 1.00 95.81 89 LYS A CA 1
ATOM 692 C C . LYS A 1 89 ? -16.907 3.226 10.658 1.00 95.81 89 LYS A C 1
ATOM 694 O O . LYS A 1 89 ? -16.706 2.589 9.626 1.00 95.81 89 LYS A O 1
ATOM 699 N N . HIS A 1 90 ? -15.996 3.359 11.626 1.00 96.50 90 HIS A N 1
ATOM 700 C CA . HIS A 1 90 ? -14.680 2.719 11.584 1.00 96.50 90 HIS A CA 1
ATOM 701 C C . HIS A 1 90 ? -14.821 1.199 11.409 1.00 96.50 90 HIS A C 1
ATOM 703 O O . HIS A 1 90 ? -14.360 0.647 10.417 1.00 96.50 90 HIS A O 1
ATOM 709 N N . ARG A 1 91 ? -15.569 0.525 12.292 1.00 94.69 91 ARG A N 1
ATOM 710 C CA . ARG A 1 91 ? -15.763 -0.936 12.247 1.00 94.69 91 ARG A CA 1
ATOM 711 C C . ARG A 1 91 ? -16.440 -1.419 10.964 1.00 94.69 91 ARG A C 1
ATOM 713 O O . ARG A 1 91 ? -16.084 -2.485 10.474 1.00 94.69 91 ARG A O 1
ATOM 720 N N . LYS A 1 92 ? -17.377 -0.645 10.403 1.00 96.38 92 LYS A N 1
ATOM 721 C CA . LYS A 1 92 ? -18.063 -0.997 9.148 1.00 96.38 92 LYS A CA 1
ATOM 722 C C . LYS A 1 92 ? -17.117 -0.993 7.941 1.00 96.38 92 LYS A C 1
ATOM 724 O O . LYS A 1 92 ? -17.227 -1.856 7.076 1.00 96.38 92 LYS A O 1
ATOM 729 N N . LEU A 1 93 ? -16.199 -0.029 7.878 1.00 95.94 93 LEU A N 1
ATOM 730 C CA . LEU A 1 93 ? -15.288 0.147 6.741 1.00 95.94 93 LEU A CA 1
ATOM 731 C C . LEU A 1 93 ? -13.927 -0.542 6.926 1.00 95.94 93 LEU A C 1
ATOM 733 O O . LEU A 1 93 ? -13.257 -0.826 5.935 1.00 95.94 93 LEU A O 1
ATOM 737 N N . ALA A 1 94 ? -1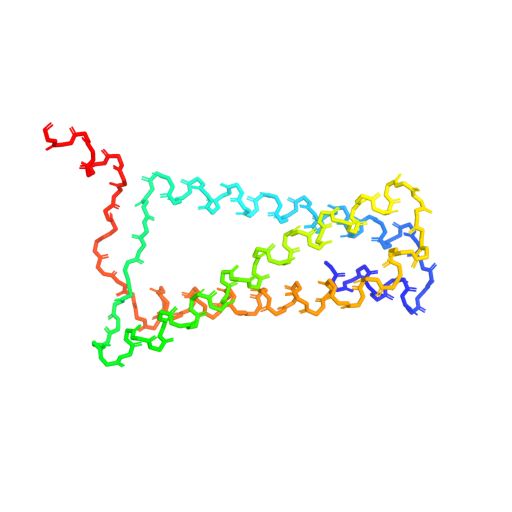3.527 -0.858 8.159 1.00 94.62 94 ALA A N 1
ATOM 738 C CA . ALA A 1 94 ? -12.235 -1.469 8.468 1.00 94.62 94 ALA A CA 1
ATOM 739 C C . ALA A 1 94 ? -11.944 -2.784 7.709 1.00 94.62 94 ALA A C 1
ATOM 741 O O . ALA A 1 94 ? -10.807 -2.945 7.254 1.00 94.62 94 ALA A O 1
ATOM 742 N N . PRO A 1 95 ? -12.900 -3.722 7.512 1.00 95.12 95 PRO A N 1
ATOM 743 C CA . PRO A 1 95 ? -12.640 -4.939 6.741 1.00 95.12 95 PRO A CA 1
ATOM 744 C C . PRO A 1 95 ? -12.300 -4.644 5.278 1.00 95.12 95 PRO A C 1
ATOM 746 O O . PRO A 1 95 ? -11.310 -5.163 4.769 1.00 95.12 95 PRO A O 1
ATOM 749 N N . TRP A 1 96 ? -13.058 -3.752 4.635 1.00 96.31 96 TRP A N 1
ATOM 750 C CA . TRP A 1 96 ? -12.824 -3.334 3.250 1.00 96.31 96 TRP A CA 1
ATOM 751 C C . TRP A 1 96 ? -11.485 -2.620 3.089 1.00 96.31 96 TRP A C 1
ATOM 753 O O . TRP A 1 96 ? -10.698 -2.973 2.212 1.00 96.31 96 TRP A O 1
ATOM 763 N N . ALA A 1 97 ? -11.187 -1.681 3.992 1.00 95.75 97 ALA A N 1
ATOM 764 C CA . ALA A 1 97 ? -9.892 -1.011 4.031 1.00 95.75 97 ALA A CA 1
ATOM 765 C C . ALA A 1 97 ? -8.743 -2.021 4.184 1.00 95.75 97 ALA A C 1
ATOM 767 O O . ALA A 1 97 ? -7.713 -1.878 3.536 1.00 95.75 97 ALA A O 1
ATOM 768 N N . SER A 1 98 ? -8.935 -3.071 4.989 1.00 95.38 98 SER A N 1
ATOM 769 C CA . SER A 1 98 ? -7.926 -4.116 5.183 1.00 95.38 98 SER A CA 1
ATOM 770 C C . SER A 1 98 ? -7.684 -4.954 3.937 1.00 95.38 98 SER A C 1
ATOM 772 O O . SER A 1 98 ? -6.529 -5.170 3.579 1.00 95.38 98 SER A O 1
ATOM 774 N N . VAL A 1 99 ? -8.745 -5.399 3.263 1.00 97.12 99 VAL A N 1
ATOM 775 C CA . VAL A 1 99 ? -8.632 -6.181 2.022 1.00 97.12 99 VAL A CA 1
ATOM 776 C C . VAL A 1 99 ? -7.894 -5.384 0.952 1.00 97.12 99 VAL A C 1
ATOM 778 O O . VAL A 1 99 ? -6.932 -5.886 0.376 1.00 97.12 99 VAL A O 1
ATOM 781 N N . ILE A 1 100 ? -8.293 -4.128 0.740 1.00 97.25 100 ILE A N 1
ATOM 782 C CA . ILE A 1 100 ? -7.655 -3.255 -0.248 1.00 97.25 100 ILE A CA 1
ATOM 783 C C . ILE A 1 100 ? -6.187 -3.028 0.109 1.00 97.25 100 ILE A C 1
ATOM 785 O O . ILE A 1 100 ? -5.332 -3.176 -0.752 1.00 97.25 100 ILE A O 1
ATOM 789 N N . TRP A 1 101 ? -5.869 -2.758 1.378 1.00 95.94 101 TRP A N 1
ATOM 790 C CA . TRP A 1 101 ? -4.489 -2.510 1.795 1.00 95.94 101 TRP A CA 1
ATOM 791 C C . TRP A 1 101 ? -3.571 -3.717 1.555 1.00 95.94 101 TRP A C 1
ATOM 793 O O . TRP A 1 101 ? -2.482 -3.564 1.002 1.00 95.94 101 TRP A O 1
ATOM 803 N N . PHE A 1 102 ? -4.004 -4.930 1.920 1.00 96.75 102 PHE A N 1
ATOM 804 C CA . PHE A 1 102 ? -3.219 -6.138 1.646 1.00 96.75 102 PHE A CA 1
ATOM 805 C C . PHE A 1 102 ? -3.126 -6.442 0.150 1.00 96.75 102 PHE A C 1
ATOM 807 O O . PHE A 1 102 ? -2.051 -6.814 -0.317 1.00 96.75 102 PHE A O 1
ATOM 814 N N . GLY A 1 103 ? -4.207 -6.232 -0.606 1.00 97.75 103 GLY A N 1
ATOM 815 C CA . GLY A 1 103 ? -4.189 -6.354 -2.062 1.00 97.75 103 GLY A CA 1
ATOM 816 C C . GLY A 1 103 ? -3.173 -5.405 -2.702 1.00 97.75 103 GLY A C 1
ATOM 817 O O . GLY A 1 103 ? -2.369 -5.837 -3.529 1.00 97.75 103 GLY A O 1
ATOM 818 N N . THR A 1 104 ? -3.132 -4.142 -2.269 1.00 97.50 104 THR A N 1
ATOM 819 C CA . THR A 1 104 ? -2.137 -3.155 -2.715 1.00 97.50 104 THR A CA 1
ATOM 820 C C . THR A 1 104 ? -0.722 -3.616 -2.398 1.00 97.50 104 THR A C 1
ATOM 822 O O . THR A 1 104 ? 0.146 -3.545 -3.261 1.00 97.50 104 THR A O 1
ATOM 825 N N . ALA A 1 105 ? -0.469 -4.113 -1.185 1.00 95.81 105 ALA A N 1
ATOM 826 C CA . ALA A 1 105 ? 0.864 -4.566 -0.796 1.00 95.81 105 ALA A CA 1
ATOM 827 C C . ALA A 1 105 ? 1.348 -5.746 -1.658 1.00 95.81 105 ALA A C 1
ATOM 829 O O . ALA A 1 105 ? 2.464 -5.713 -2.171 1.00 95.81 105 ALA A O 1
ATOM 830 N N . ILE A 1 106 ? 0.498 -6.758 -1.866 1.00 97.75 106 ILE A N 1
ATOM 831 C CA . ILE A 1 106 ? 0.830 -7.940 -2.678 1.00 97.75 106 ILE A CA 1
ATOM 832 C C . ILE A 1 106 ? 1.093 -7.536 -4.132 1.00 97.75 106 ILE A C 1
ATOM 834 O O . ILE A 1 106 ? 2.123 -7.890 -4.703 1.00 97.75 106 ILE A O 1
ATOM 838 N N . THR A 1 107 ? 0.185 -6.759 -4.723 1.00 98.12 107 THR A N 1
ATOM 839 C CA . THR A 1 107 ? 0.321 -6.303 -6.115 1.00 98.12 107 THR A CA 1
ATOM 840 C C . THR A 1 107 ? 1.520 -5.376 -6.299 1.00 98.12 107 THR A C 1
ATOM 842 O O . THR A 1 107 ? 2.200 -5.471 -7.313 1.00 98.12 107 THR A O 1
ATOM 845 N N . GLY A 1 108 ? 1.853 -4.547 -5.307 1.00 96.38 108 GLY A N 1
ATOM 846 C CA . GLY A 1 108 ? 3.035 -3.682 -5.342 1.00 96.38 108 GLY A CA 1
ATOM 847 C C . GLY A 1 108 ? 4.345 -4.467 -5.324 1.00 96.38 108 GLY A C 1
ATOM 848 O O . GLY A 1 108 ? 5.253 -4.167 -6.098 1.00 96.38 108 GLY A O 1
ATOM 849 N N . VAL A 1 109 ? 4.431 -5.523 -4.506 1.00 97.00 109 VAL A N 1
ATOM 850 C CA . VAL A 1 109 ? 5.572 -6.454 -4.540 1.00 97.00 109 VAL A CA 1
ATOM 851 C C . VAL A 1 109 ? 5.673 -7.127 -5.909 1.00 97.00 109 VAL A C 1
ATOM 853 O O . VAL A 1 109 ? 6.768 -7.224 -6.457 1.00 97.00 109 VAL A O 1
ATOM 856 N N . MET A 1 110 ? 4.548 -7.536 -6.502 1.00 97.19 110 MET A N 1
ATOM 857 C CA . MET A 1 110 ? 4.544 -8.100 -7.854 1.00 97.19 110 MET A CA 1
ATOM 858 C C . MET A 1 110 ? 5.020 -7.101 -8.912 1.00 97.19 110 MET A C 1
ATOM 860 O O . MET A 1 110 ? 5.838 -7.473 -9.747 1.00 97.19 110 MET A O 1
ATOM 864 N N . VAL A 1 111 ? 4.580 -5.838 -8.861 1.00 95.69 111 VAL A N 1
ATOM 865 C CA . VAL A 1 111 ? 5.087 -4.777 -9.752 1.00 95.69 111 VAL A CA 1
ATOM 866 C C . VAL A 1 111 ? 6.605 -4.649 -9.618 1.00 95.69 111 VAL A C 1
ATOM 868 O O . VAL A 1 111 ? 7.301 -4.628 -10.630 1.00 95.69 111 VAL A O 1
ATOM 871 N N . TYR A 1 112 ? 7.132 -4.623 -8.390 1.00 93.69 112 TYR A N 1
ATOM 872 C CA . TYR A 1 112 ? 8.575 -4.557 -8.154 1.00 93.69 112 TYR A CA 1
ATOM 873 C C . TYR A 1 112 ? 9.316 -5.755 -8.764 1.00 93.69 112 TYR A C 1
ATOM 875 O O . TYR A 1 112 ? 10.305 -5.577 -9.471 1.00 93.69 112 TYR A O 1
ATOM 883 N N . VAL A 1 113 ? 8.834 -6.975 -8.524 1.00 95.25 113 VAL A N 1
ATOM 884 C CA . VAL A 1 113 ? 9.456 -8.197 -9.055 1.00 95.25 113 VAL A CA 1
ATOM 885 C C . VAL A 1 113 ? 9.437 -8.204 -10.581 1.00 95.25 113 VAL A C 1
ATOM 887 O O . VAL A 1 113 ? 10.467 -8.456 -11.203 1.00 95.25 113 VAL A O 1
ATOM 890 N N . LEU A 1 114 ? 8.297 -7.889 -11.195 1.00 93.50 114 LEU A N 1
ATOM 891 C CA . LEU A 1 114 ? 8.175 -7.841 -12.651 1.00 93.50 114 LEU A CA 1
ATOM 892 C C . LEU A 1 114 ? 9.142 -6.825 -13.252 1.00 93.50 114 LEU A C 1
ATOM 894 O O . LEU A 1 114 ? 9.800 -7.134 -14.237 1.00 93.50 114 LEU A O 1
ATOM 898 N N . LEU A 1 115 ? 9.252 -5.646 -12.644 1.00 91.19 115 LEU A N 1
ATOM 899 C CA . LEU A 1 115 ? 9.969 -4.531 -13.240 1.00 91.19 115 LEU A CA 1
ATOM 900 C C . LEU A 1 115 ? 11.471 -4.496 -12.916 1.00 91.19 115 LEU A C 1
ATOM 902 O O . LEU A 1 115 ? 12.223 -3.944 -13.708 1.00 91.19 115 LEU A O 1
ATOM 906 N N . TYR A 1 116 ? 11.927 -5.055 -11.790 1.00 88.88 116 TYR A N 1
ATOM 907 C CA . TYR A 1 116 ? 13.347 -5.010 -11.394 1.00 88.88 116 TYR A CA 1
ATOM 908 C C . TYR A 1 116 ? 14.033 -6.374 -11.330 1.00 88.88 116 TYR A C 1
ATOM 910 O O . TYR A 1 116 ? 15.259 -6.419 -11.337 1.00 88.88 116 TYR A O 1
ATOM 918 N N . VAL A 1 117 ? 13.282 -7.476 -11.237 1.00 92.44 117 VAL A N 1
ATOM 919 C CA . VAL A 1 117 ? 13.862 -8.822 -11.091 1.00 92.44 117 VAL A CA 1
ATOM 920 C C . VAL A 1 117 ? 13.706 -9.629 -12.374 1.00 92.44 117 VAL A C 1
ATOM 922 O O . VAL A 1 117 ? 14.687 -10.170 -12.869 1.00 92.44 117 VAL A O 1
ATOM 925 N N . LEU A 1 118 ? 12.488 -9.713 -12.914 1.00 92.31 118 LEU A N 1
ATOM 926 C CA . LEU A 1 118 ? 12.196 -10.553 -14.082 1.00 92.31 118 LEU A CA 1
ATOM 927 C C . LEU A 1 118 ? 12.430 -9.830 -15.408 1.00 92.31 118 LEU A C 1
ATOM 929 O O . LEU A 1 118 ? 12.999 -10.412 -16.326 1.00 92.31 118 LEU A O 1
ATOM 933 N N . TYR A 1 119 ? 12.003 -8.570 -15.500 1.00 90.88 119 TYR A N 1
ATOM 934 C CA . TYR A 1 119 ? 12.096 -7.762 -16.715 1.00 90.88 119 TYR A CA 1
ATOM 935 C C . TYR A 1 119 ? 12.686 -6.372 -16.426 1.00 90.88 119 TYR A C 1
ATOM 937 O O . TYR A 1 119 ? 12.000 -5.362 -16.624 1.00 90.88 119 TYR A O 1
ATOM 945 N N . PRO A 1 120 ? 13.938 -6.301 -15.928 1.00 82.38 120 PRO A N 1
ATOM 946 C CA . PRO A 1 120 ? 14.607 -5.030 -15.672 1.00 82.38 120 PRO A CA 1
ATOM 947 C C . PRO A 1 120 ? 14.658 -4.174 -16.944 1.00 82.38 120 PRO A C 1
ATOM 949 O O . PRO A 1 120 ? 15.194 -4.592 -17.968 1.00 82.38 120 PRO A O 1
ATOM 952 N N . GLY A 1 121 ? 14.067 -2.979 -16.879 1.00 69.81 121 GLY A N 1
ATOM 953 C CA . GLY A 1 121 ? 14.147 -1.983 -17.949 1.00 69.81 121 GLY A CA 1
ATOM 954 C C . GLY A 1 121 ? 15.541 -1.363 -18.089 1.00 69.81 121 GLY A C 1
ATOM 955 O O . GLY A 1 121 ? 16.326 -1.363 -17.141 1.00 69.81 121 GLY A O 1
ATOM 956 N N . GLY A 1 122 ? 15.826 -0.811 -19.275 1.00 67.88 122 GLY A N 1
ATOM 957 C CA . GLY A 1 122 ? 17.027 -0.010 -19.555 1.00 67.88 122 GLY A CA 1
ATOM 958 C C . GLY A 1 122 ? 17.039 1.363 -18.859 1.00 67.88 122 GLY A C 1
ATOM 959 O O . GLY A 1 122 ? 16.185 1.642 -18.017 1.00 67.88 122 GLY A O 1
ATOM 960 N N . GLU A 1 123 ? 18.025 2.208 -19.201 1.00 55.78 123 GLU A N 1
ATOM 961 C CA . GLU A 1 123 ? 18.386 3.442 -18.476 1.00 55.78 123 GLU A CA 1
ATOM 962 C C . GLU A 1 123 ? 17.188 4.279 -17.981 1.00 55.78 123 GLU A C 1
ATOM 964 O O . GLU A 1 123 ? 16.329 4.717 -18.745 1.00 55.78 123 GLU A O 1
ATOM 969 N N . THR A 1 124 ? 17.149 4.533 -16.669 1.00 56.50 124 THR A N 1
ATOM 970 C CA . THR A 1 124 ? 16.162 5.415 -16.037 1.00 56.50 124 THR A CA 1
ATOM 971 C C . THR A 1 124 ? 16.466 6.871 -16.380 1.00 56.50 124 THR A C 1
ATOM 973 O O . THR A 1 124 ? 17.425 7.445 -15.863 1.00 56.50 124 THR A O 1
ATOM 976 N N . THR A 1 125 ? 15.650 7.499 -17.223 1.00 56.75 125 THR A N 1
ATOM 977 C CA . THR A 1 125 ? 15.746 8.939 -17.493 1.00 56.75 125 THR A CA 1
ATOM 978 C C . THR A 1 125 ? 15.104 9.739 -16.361 1.00 56.75 125 THR A C 1
ATOM 980 O O . THR A 1 125 ? 13.906 9.599 -16.103 1.00 56.75 125 THR A O 1
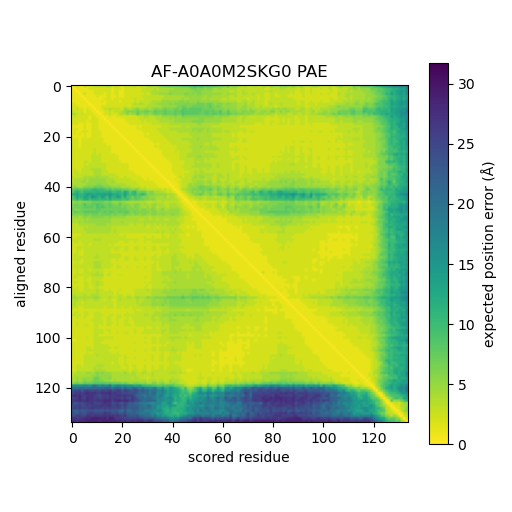ATOM 983 N N . SER A 1 126 ? 15.876 10.610 -15.697 1.00 56.75 126 SER A N 1
ATOM 984 C CA . SER A 1 126 ? 15.314 11.519 -14.693 1.00 56.75 126 SER A CA 1
ATOM 985 C C . SER A 1 126 ? 14.529 12.656 -15.352 1.00 56.75 126 SER A C 1
ATOM 987 O O . SER A 1 126 ? 14.960 13.224 -16.358 1.00 56.75 126 SER A O 1
ATOM 989 N N . LEU A 1 127 ? 13.387 13.023 -14.758 1.00 56.84 127 LEU A N 1
ATOM 990 C CA . LEU A 1 127 ? 12.537 14.125 -15.237 1.00 56.84 127 LEU A CA 1
ATOM 991 C C . LEU A 1 127 ? 13.304 15.454 -15.318 1.00 56.84 127 LEU A C 1
ATOM 993 O O . LEU A 1 127 ? 13.087 16.249 -16.224 1.00 56.84 127 LEU A O 1
ATOM 997 N N . ILE A 1 128 ? 14.248 15.669 -14.399 1.00 59.53 128 ILE A N 1
ATOM 998 C CA . ILE A 1 128 ? 15.087 16.870 -14.348 1.00 59.53 128 ILE A CA 1
ATOM 999 C C . ILE A 1 128 ? 16.041 16.931 -15.551 1.00 59.53 128 ILE A C 1
ATOM 1001 O O . ILE A 1 128 ? 16.204 17.998 -16.136 1.00 59.53 128 ILE A O 1
ATOM 1005 N N . ARG A 1 129 ? 16.638 15.801 -15.966 1.00 58.97 129 ARG A N 1
ATOM 1006 C CA . ARG A 1 129 ? 17.494 15.756 -17.167 1.00 58.97 129 ARG A CA 1
ATOM 1007 C C . ARG A 1 129 ? 16.695 15.976 -18.445 1.00 58.97 129 ARG A C 1
ATOM 1009 O O . ARG A 1 129 ? 17.157 16.707 -19.308 1.00 58.97 129 ARG A O 1
ATOM 1016 N N . ALA A 1 130 ? 15.494 15.405 -18.533 1.00 60.34 130 ALA A N 1
ATOM 1017 C CA . ALA A 1 130 ? 14.623 15.575 -19.695 1.00 60.34 130 ALA A CA 1
ATOM 1018 C C . ALA A 1 130 ? 14.166 17.032 -19.906 1.00 60.34 130 ALA A C 1
ATOM 1020 O O . ALA A 1 130 ? 13.923 17.429 -21.039 1.00 60.34 130 ALA A O 1
ATOM 1021 N N . ILE A 1 131 ? 14.052 17.823 -18.831 1.00 60.81 131 ILE A N 1
ATOM 1022 C CA . ILE A 1 131 ? 13.583 19.217 -18.888 1.00 60.81 131 ILE A CA 1
ATOM 1023 C C . ILE A 1 131 ? 14.743 20.225 -18.988 1.00 60.81 131 ILE A C 1
ATOM 1025 O O . ILE A 1 131 ? 14.601 21.228 -19.676 1.00 60.81 131 ILE A O 1
ATOM 1029 N N . LEU A 1 132 ? 15.877 19.995 -18.311 1.00 64.62 132 LEU A N 1
ATOM 1030 C CA . LEU A 1 132 ? 16.976 20.976 -18.219 1.00 64.62 132 LEU A CA 1
ATOM 1031 C C . LEU A 1 132 ? 18.091 20.810 -19.269 1.00 64.62 132 LEU A C 1
ATOM 1033 O O . LEU A 1 132 ? 18.992 21.641 -19.303 1.00 64.62 132 LEU A O 1
ATOM 1037 N N . GLN A 1 133 ? 18.079 19.755 -20.091 1.00 58.53 133 GLN A N 1
ATOM 1038 C CA . GLN A 1 133 ? 19.069 19.552 -21.166 1.00 58.53 133 GLN A CA 1
ATOM 1039 C C . GLN A 1 133 ? 18.584 19.990 -22.561 1.00 58.53 133 GLN A C 1
ATOM 1041 O O . GLN A 1 133 ? 19.106 19.488 -23.556 1.00 58.53 133 GLN A O 1
ATOM 1046 N N . ASN A 1 134 ? 17.616 20.909 -22.650 1.00 48.56 134 ASN A N 1
ATOM 1047 C CA . ASN A 1 134 ? 17.186 21.513 -23.916 1.00 48.56 134 ASN A CA 1
ATOM 1048 C C . ASN A 1 134 ? 17.489 23.012 -23.955 1.00 48.56 134 ASN A C 1
ATOM 1050 O O . ASN A 1 134 ? 17.106 23.701 -22.983 1.00 48.56 134 ASN A O 1
#

Solvent-accessible surface area (backbone atoms only — not comparable to full-atom values): 7092 Å² total; per-residue (Å²): 82,69,69,20,52,47,29,41,76,76,64,65,32,59,68,59,18,50,54,33,45,50,52,39,52,52,53,50,51,53,50,49,53,52,52,51,50,44,39,57,69,46,22,65,74,51,76,43,55,61,78,87,50,47,64,59,51,50,54,52,50,51,52,35,49,55,35,41,55,50,25,51,54,40,48,51,52,42,51,52,24,57,76,67,67,39,53,72,63,30,65,70,45,46,62,60,39,48,53,37,42,53,50,27,53,56,45,48,52,49,51,48,40,47,38,64,69,74,17,51,34,68,87,56,59,23,56,60,57,74,63,71,75,113

pLDDT: mean 90.49, std 11.35, range [48.56, 98.31]

Mean predicted aligned error: 5.51 Å

Radius of gyration: 18.35 Å; Cα contacts (8 Å, |Δi|>4): 102; chains: 1; bounding box: 39×34×49 Å

Sequence (134 aa):
MAAGIVRIKKHQDIDGHQKMMKYAAVSAIIFFIIYVSRTIFIGNTAFGGPDYLVPFYTVFLIFHIVLATSGAFLGGTQIYFGAKEKLSKHRKLAPWASVIWFGTAITGVMVYVLLYVLYPGGETTSLIRAILQN

Foldseek 3Di:
DVQLVCCCPPVVNPPSNVVVLVVVVVVVVVVVVVVVVCCQFQNDFDFQDDPVCNVVLVVLVVVLVVLVVVLVVLSVVLVVCVVVVVVVVNVVSVVVSVVSVVVSVVSVVVNCCRDPPVRPGDGRDHPCCVPVVD

Secondary structure (DSSP, 8-state):
-HHHHHHHHHH--HHHHHHHHHHHHHHHHHHHHHHHHHHHHH-PPPP-S-TTTHHHHHHHHHHHHHHHHHHHHHHHHHHHHHHTT-HHHHHHHHHHHHHHHHHHHHHHHHHHIIIIIIS--S----HHHHHH--

Organism: NCBI:txid1432562

InterPro domains:
  IPR007352 Protein of unknown function DUF420 [PF04238] (2-115)
  IPR007352 Protein of unknown function DUF420 [PTHR37692] (2-119)